Protein AF-D4C6Y0-F1 (afdb_monomer)

Radius of gyration: 12.08 Å; Cα contacts (8 Å, |Δi|>4): 35; chains: 1; bounding box: 34×22×23 Å

Secondary structure (DSSP, 8-state):
---SS-HHHHHHHHTT-SS---HHHHHHHHHHHT--HHHHH-SGGGSGGGS--

Nearest PDB structures (foldseek):
  3b7h-assembly1_A-2  TM=7.839E-01  e=3.800E-01  Lactiplantibacillus plantarum WCFS1
  5d4z-assembly3_F  TM=7.625E-01  e=5.088E+00  Salmonella phage SPC32H

Sequence (53 aa):
MKSGVPKSTIGNIINCSYDSVKLRIIHEMCQGLGIGIGTFFASPLFQEDNLEP

pLDDT: mean 89.02, std 8.53, range [50.19, 96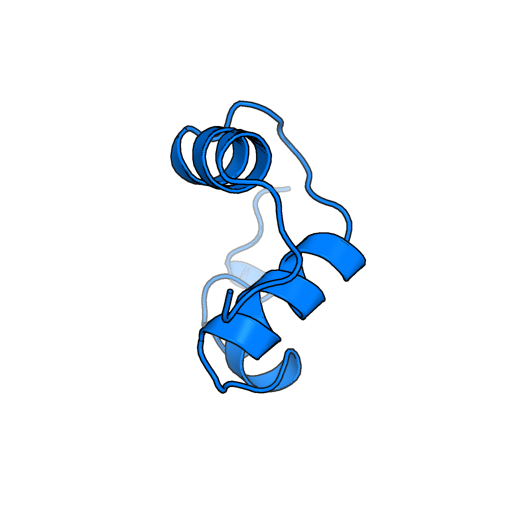.25]

Foldseek 3Di:
DQFPADPVRVVCVVVVVDVDDDLVNCQSVCSSVVHHSVVVCPDPCNDPVNDDD

Structure (mmCIF, N/CA/C/O backbone):
data_AF-D4C6Y0-F1
#
_entry.id   AF-D4C6Y0-F1
#
loop_
_atom_site.group_PDB
_atom_site.id
_atom_site.type_symbol
_atom_site.label_atom_id
_atom_site.label_alt_id
_atom_site.label_comp_id
_atom_site.label_asym_id
_atom_site.label_entity_id
_atom_site.label_seq_id
_atom_site.pdbx_PDB_ins_code
_atom_site.Cartn_x
_atom_site.Cartn_y
_atom_site.Cartn_z
_atom_site.occupancy
_atom_site.B_iso_or_equiv
_atom_site.auth_seq_id
_atom_site.auth_comp_id
_atom_site.auth_asym_id
_atom_site.auth_atom_id
_atom_site.pdbx_PDB_model_num
ATOM 1 N N . MET A 1 1 ? -18.801 -1.769 6.840 1.00 50.19 1 MET A N 1
ATOM 2 C CA . MET A 1 1 ? -17.666 -0.863 6.552 1.00 50.19 1 MET A CA 1
ATOM 3 C C . MET A 1 1 ? -16.713 -1.663 5.676 1.00 50.19 1 MET A C 1
ATOM 5 O O . MET A 1 1 ? -16.323 -2.729 6.121 1.00 50.19 1 MET A O 1
ATOM 9 N N . LYS A 1 2 ? -16.502 -1.311 4.396 1.00 64.75 2 LYS A N 1
ATOM 10 C CA . LYS A 1 2 ? -15.851 -2.255 3.458 1.00 64.75 2 LYS A CA 1
ATOM 11 C C . LYS A 1 2 ? -14.319 -2.304 3.583 1.00 64.75 2 LYS A C 1
ATOM 13 O O . LYS A 1 2 ? -13.745 -3.320 3.234 1.00 64.75 2 LYS A O 1
ATOM 18 N N . SER A 1 3 ? -13.678 -1.279 4.150 1.00 68.25 3 SER A N 1
ATOM 19 C CA . SER A 1 3 ? -12.255 -1.288 4.524 1.00 68.25 3 SER A CA 1
ATOM 20 C C . SER A 1 3 ? -12.102 -1.182 6.045 1.00 68.25 3 SER A C 1
ATOM 22 O O . SER A 1 3 ? -12.872 -0.460 6.683 1.00 68.25 3 SER A O 1
ATOM 24 N N . GLY A 1 4 ? -11.118 -1.894 6.608 1.00 78.88 4 GLY A N 1
ATOM 25 C CA . GLY A 1 4 ? -10.709 -1.792 8.017 1.00 78.88 4 GLY A CA 1
ATOM 26 C C . GLY A 1 4 ? -9.933 -0.511 8.353 1.00 78.88 4 GLY A C 1
ATOM 27 O O . GLY A 1 4 ? -9.616 -0.276 9.517 1.00 78.88 4 GLY A O 1
ATOM 28 N N . VAL A 1 5 ? -9.663 0.338 7.356 1.00 85.50 5 VAL A N 1
ATOM 29 C CA . VAL A 1 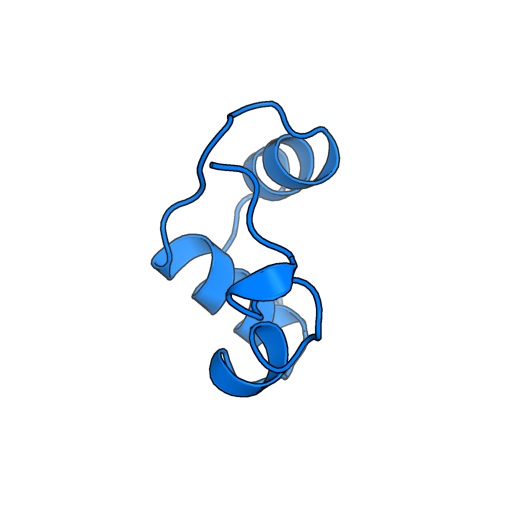5 ? -8.870 1.558 7.516 1.00 85.50 5 VAL A CA 1
ATOM 30 C C . VAL A 1 5 ? -9.739 2.721 8.025 1.00 85.50 5 VAL A C 1
ATOM 32 O O . VAL A 1 5 ? -10.797 3.001 7.448 1.00 85.50 5 VAL A O 1
ATOM 35 N N . PRO A 1 6 ? -9.314 3.448 9.078 1.00 87.88 6 PRO A N 1
ATOM 36 C CA . PRO A 1 6 ? -10.003 4.651 9.542 1.00 87.88 6 PRO A CA 1
ATOM 37 C C . PRO A 1 6 ? -10.113 5.732 8.455 1.00 87.88 6 PRO A C 1
ATOM 39 O O . PRO A 1 6 ? -9.190 5.937 7.667 1.00 87.88 6 PRO A O 1
ATOM 42 N N . LYS A 1 7 ? -11.208 6.509 8.457 1.00 87.69 7 LYS A N 1
ATOM 43 C CA . LYS A 1 7 ? -11.399 7.626 7.504 1.00 87.69 7 LYS A CA 1
ATOM 44 C C . LYS A 1 7 ? -10.272 8.662 7.565 1.00 87.69 7 LYS A C 1
ATOM 46 O O . LYS A 1 7 ? -9.874 9.181 6.530 1.00 87.69 7 LYS A O 1
ATOM 51 N N . SER A 1 8 ? -9.754 8.947 8.759 1.00 89.50 8 SER A N 1
ATOM 52 C CA . SER A 1 8 ? -8.612 9.847 8.951 1.00 89.50 8 SER A CA 1
ATOM 53 C C . SER A 1 8 ? -7.344 9.308 8.292 1.00 89.50 8 SER A C 1
ATOM 55 O O . SER A 1 8 ? -6.628 10.063 7.649 1.00 89.50 8 SER A O 1
ATOM 57 N N . THR A 1 9 ? -7.095 7.999 8.375 1.00 88.19 9 THR A N 1
ATOM 58 C CA . THR A 1 9 ? -5.958 7.353 7.709 1.00 88.19 9 THR A CA 1
ATOM 59 C C . THR A 1 9 ? -6.079 7.436 6.191 1.00 88.19 9 THR A C 1
ATOM 61 O O . THR A 1 9 ? -5.099 7.765 5.533 1.00 88.19 9 THR A O 1
ATOM 64 N N . ILE A 1 10 ? -7.276 7.225 5.634 1.00 89.25 10 ILE A N 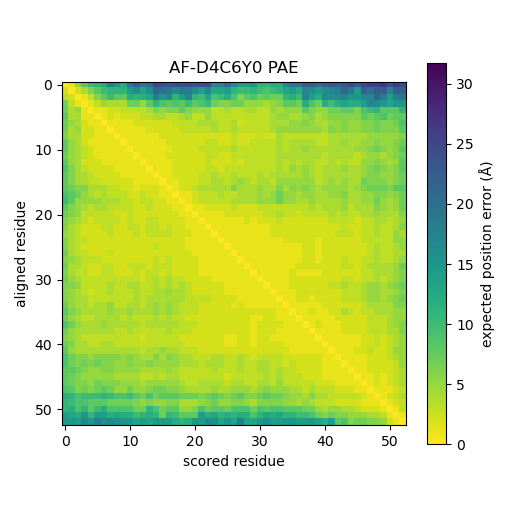1
ATOM 65 C CA . ILE A 1 10 ? -7.526 7.439 4.199 1.00 89.25 10 ILE A CA 1
ATOM 66 C C . ILE A 1 10 ? -7.257 8.903 3.824 1.00 89.25 10 ILE A C 1
ATOM 68 O O . ILE A 1 10 ? -6.584 9.163 2.832 1.00 89.25 10 ILE A O 1
ATOM 72 N N . GLY A 1 11 ? -7.731 9.854 4.636 1.00 91.94 11 GLY A N 1
ATOM 73 C CA . GLY A 1 11 ? -7.468 11.281 4.436 1.00 91.94 11 GLY A CA 1
ATOM 74 C C . GLY A 1 11 ? -5.975 11.614 4.431 1.00 91.94 11 GLY A C 1
ATOM 75 O O . GLY A 1 11 ? -5.518 12.336 3.552 1.00 91.94 11 GLY A O 1
ATOM 76 N N . ASN A 1 12 ? -5.204 11.034 5.351 1.00 91.50 12 ASN A N 1
ATOM 77 C CA . ASN A 1 12 ? -3.754 11.224 5.404 1.00 91.50 12 ASN A CA 1
ATOM 78 C C . ASN A 1 12 ? -3.050 10.670 4.156 1.00 91.50 12 ASN A C 1
ATOM 80 O O . ASN A 1 12 ? -2.095 11.276 3.685 1.00 91.50 12 ASN A O 1
ATOM 84 N N . ILE A 1 13 ? -3.522 9.542 3.614 1.00 90.38 13 ILE A N 1
ATOM 85 C CA . ILE A 1 13 ? -2.965 8.940 2.393 1.00 90.38 13 ILE A CA 1
ATOM 86 C C . ILE A 1 13 ? -3.279 9.808 1.171 1.00 90.38 13 ILE A C 1
ATOM 88 O O . ILE A 1 13 ? -2.382 10.097 0.391 1.00 90.38 13 ILE A O 1
ATOM 92 N N . ILE A 1 14 ? -4.529 10.258 1.019 1.00 90.38 14 ILE A N 1
ATOM 93 C CA . ILE A 1 14 ? -4.948 11.100 -0.117 1.00 90.38 14 ILE A CA 1
ATOM 94 C C . ILE A 1 14 ? -4.207 12.441 -0.121 1.00 90.38 14 ILE A C 1
ATOM 96 O O . ILE A 1 14 ? -3.838 12.937 -1.180 1.00 90.38 14 ILE A O 1
ATOM 100 N N . ASN A 1 15 ? -3.986 13.018 1.059 1.00 93.94 15 ASN A N 1
ATOM 101 C CA . ASN A 1 15 ? -3.299 14.299 1.204 1.00 93.94 15 ASN A CA 1
ATOM 102 C C . ASN A 1 15 ? -1.772 14.162 1.299 1.00 93.94 15 ASN A C 1
ATOM 104 O O . ASN A 1 15 ? -1.118 15.153 1.615 1.00 93.94 15 ASN A O 1
ATOM 108 N N . CYS A 1 16 ? -1.213 12.959 1.112 1.00 89.94 16 CYS A N 1
ATOM 109 C CA . CYS A 1 16 ? 0.218 12.679 1.277 1.00 89.94 16 CYS A CA 1
ATOM 110 C C . CYS A 1 16 ? 0.792 13.272 2.577 1.00 89.94 16 CYS A C 1
ATOM 112 O O . CYS A 1 16 ? 1.880 13.836 2.596 1.00 89.94 16 CYS A O 1
ATOM 114 N N . SER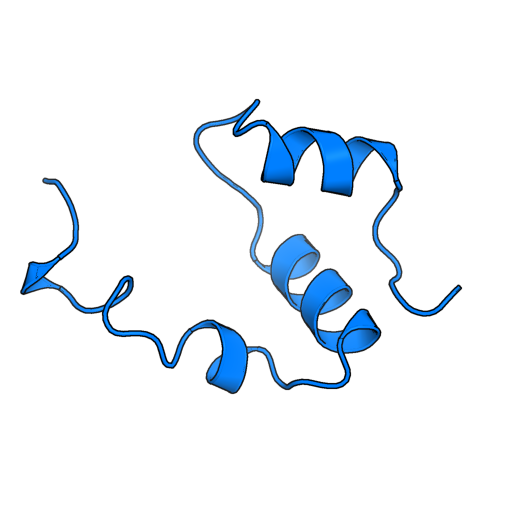 A 1 17 ? 0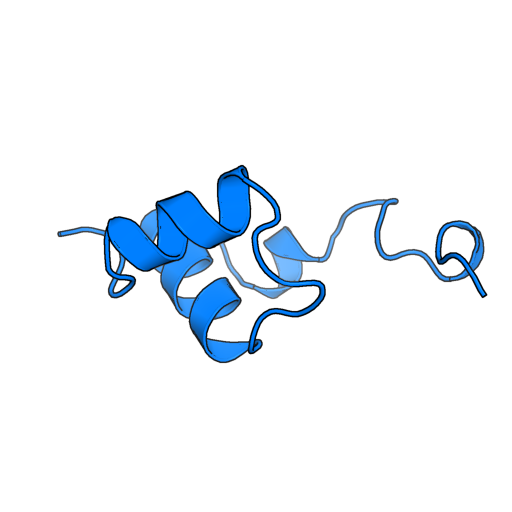.042 13.182 3.682 1.00 93.38 17 SER A N 1
ATOM 115 C CA . SER A 1 17 ? 0.419 13.805 4.961 1.00 93.38 17 SER A CA 1
ATOM 116 C C . SER A 1 17 ? 1.655 13.169 5.606 1.00 93.38 17 SER A C 1
ATOM 118 O O . SER A 1 17 ? 2.182 13.710 6.574 1.00 93.38 17 SER A O 1
ATOM 120 N N . TYR A 1 18 ? 2.088 12.015 5.094 1.00 90.38 18 TYR A N 1
ATOM 121 C CA . TYR A 1 18 ? 3.305 11.314 5.481 1.00 90.38 18 TYR A CA 1
ATOM 122 C C . TYR A 1 18 ? 3.985 10.753 4.233 1.00 90.38 18 TYR A C 1
ATOM 124 O O . TYR A 1 18 ? 3.300 10.271 3.331 1.00 90.38 18 TYR A O 1
ATOM 132 N N . ASP A 1 19 ? 5.316 10.708 4.251 1.00 89.19 19 ASP A N 1
ATOM 133 C CA . ASP A 1 19 ? 6.127 10.206 3.131 1.00 89.19 19 ASP A CA 1
ATOM 134 C C . ASP A 1 19 ? 6.030 8.685 2.947 1.00 89.19 19 ASP A C 1
ATOM 136 O O . ASP A 1 19 ? 6.407 8.142 1.913 1.00 89.19 19 ASP A O 1
ATOM 140 N N . SER A 1 20 ? 5.542 7.960 3.959 1.00 91.06 20 SER A N 1
ATOM 141 C CA . SER A 1 20 ? 5.434 6.504 3.908 1.00 91.06 20 SER A CA 1
ATOM 142 C C . SER A 1 20 ? 4.164 5.978 4.563 1.00 91.06 20 SER A C 1
ATOM 144 O O . SER A 1 20 ? 3.578 6.579 5.468 1.00 91.06 20 SER A O 1
ATOM 146 N N . VAL A 1 21 ? 3.746 4.798 4.106 1.00 92.38 21 VAL A N 1
ATOM 147 C CA . VAL A 1 21 ? 2.561 4.093 4.593 1.00 92.38 21 VAL A CA 1
ATOM 148 C C . VAL A 1 21 ? 2.923 2.634 4.840 1.00 92.38 21 VAL A C 1
ATOM 150 O O . VAL A 1 21 ? 3.605 1.993 4.044 1.00 92.38 21 VAL A O 1
ATOM 153 N N . LYS A 1 22 ? 2.445 2.070 5.953 1.00 93.44 22 LYS A N 1
ATOM 154 C CA . LYS A 1 22 ? 2.646 0.646 6.252 1.00 93.44 22 LYS A CA 1
ATOM 155 C C . LYS A 1 22 ? 1.892 -0.221 5.242 1.00 93.44 22 LYS A C 1
ATOM 157 O O . LYS A 1 22 ? 0.704 -0.002 5.009 1.00 93.44 22 LYS A O 1
ATOM 162 N N . LEU A 1 23 ? 2.522 -1.299 4.772 1.00 93.94 23 LEU A N 1
ATOM 163 C CA . LEU A 1 23 ? 1.925 -2.248 3.821 1.00 93.94 23 LEU A CA 1
ATOM 164 C C . LEU A 1 23 ? 0.567 -2.810 4.284 1.00 93.94 23 LEU A C 1
ATOM 166 O O . LEU A 1 23 ? -0.344 -2.988 3.482 1.00 93.94 23 LEU A O 1
ATOM 170 N N . ARG A 1 24 ? 0.393 -3.032 5.594 1.00 93.44 24 ARG A N 1
ATOM 171 C CA . ARG A 1 24 ? -0.884 -3.478 6.178 1.00 93.44 24 ARG A CA 1
ATOM 172 C C . ARG A 1 24 ? -2.040 -2.511 5.898 1.00 93.44 24 ARG A C 1
ATOM 174 O O . ARG A 1 24 ? -3.154 -2.961 5.663 1.00 93.44 24 ARG A O 1
ATOM 181 N N . ILE A 1 25 ? -1.784 -1.205 5.909 1.00 93.25 25 ILE A N 1
ATOM 182 C CA . ILE A 1 25 ? -2.815 -0.199 5.630 1.00 93.25 25 ILE A CA 1
ATOM 183 C C . ILE A 1 25 ? -3.218 -0.265 4.155 1.00 93.25 25 ILE A C 1
ATOM 185 O O . ILE A 1 25 ? -4.405 -0.278 3.844 1.00 93.25 25 ILE A O 1
ATOM 189 N N . ILE A 1 26 ? -2.242 -0.414 3.255 1.00 93.31 26 ILE A N 1
ATOM 190 C CA . ILE A 1 26 ? -2.488 -0.616 1.820 1.00 93.31 26 ILE A CA 1
ATOM 191 C C . ILE A 1 26 ? -3.314 -1.892 1.596 1.00 93.31 26 ILE A C 1
ATOM 193 O O . ILE A 1 26 ? -4.301 -1.874 0.864 1.00 93.31 26 ILE A O 1
ATOM 197 N N . HIS A 1 27 ? -2.980 -2.985 2.288 1.00 93.31 27 HIS A N 1
ATOM 198 C CA . HIS A 1 27 ? -3.743 -4.234 2.243 1.00 93.31 27 HIS A CA 1
ATOM 199 C C . HIS A 1 27 ? -5.212 -4.048 2.660 1.00 93.31 27 HIS A C 1
ATOM 201 O O . HIS A 1 27 ? -6.122 -4.475 1.950 1.00 93.31 27 HIS A O 1
ATOM 207 N N . GLU A 1 28 ? -5.462 -3.378 3.786 1.00 93.38 28 GLU A N 1
ATOM 208 C CA . GLU A 1 28 ? -6.818 -3.126 4.290 1.00 93.38 28 GLU A CA 1
ATOM 209 C C . GLU A 1 28 ? -7.614 -2.169 3.374 1.00 93.38 28 GLU A C 1
ATOM 211 O O . GLU A 1 28 ? -8.846 -2.256 3.300 1.00 93.38 28 GLU A O 1
ATOM 216 N N . MET A 1 29 ? -6.944 -1.278 2.631 1.00 92.38 29 MET A N 1
ATOM 217 C CA . MET A 1 29 ? -7.577 -0.485 1.56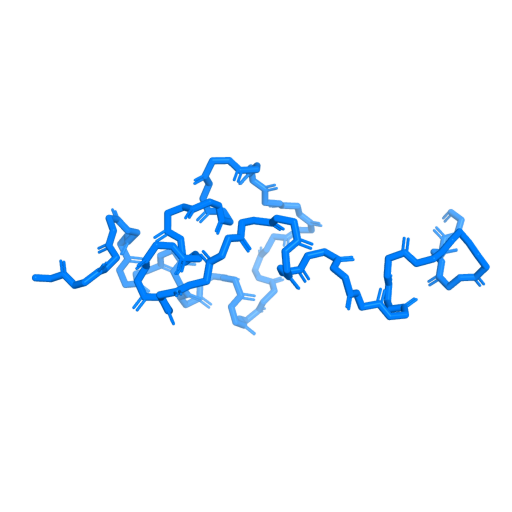7 1.00 92.38 29 MET A CA 1
ATOM 218 C C . MET A 1 29 ? -7.979 -1.367 0.383 1.00 92.38 29 MET A C 1
ATOM 220 O O . MET A 1 29 ? -9.123 -1.296 -0.067 1.00 92.38 29 MET A O 1
ATOM 224 N N . CYS A 1 30 ? -7.074 -2.234 -0.080 1.00 93.12 30 CYS A N 1
ATOM 225 C CA . CYS A 1 30 ? -7.322 -3.159 -1.189 1.00 93.12 30 CYS A CA 1
ATOM 226 C C . CYS A 1 30 ? -8.537 -4.057 -0.922 1.00 93.12 30 CYS A C 1
ATOM 228 O O . CYS A 1 30 ? -9.396 -4.203 -1.791 1.00 93.12 30 CYS A O 1
ATOM 230 N N . GLN A 1 31 ? -8.673 -4.566 0.308 1.00 91.50 31 GLN A N 1
ATOM 231 C CA . GLN A 1 31 ? -9.850 -5.331 0.736 1.00 91.50 31 GLN A CA 1
ATOM 232 C C . GLN A 1 31 ? -11.159 -4.550 0.549 1.00 91.50 31 GLN A C 1
ATOM 234 O O . GLN A 1 31 ? -12.146 -5.107 0.071 1.00 91.50 31 GLN A O 1
ATOM 239 N N . GLY A 1 32 ? -11.166 -3.251 0.866 1.00 89.62 32 GLY A N 1
ATOM 240 C CA . GLY A 1 32 ? -12.345 -2.406 0.663 1.00 89.62 32 GLY A CA 1
ATOM 241 C C . GLY A 1 32 ? -12.639 -2.060 -0.788 1.00 89.62 32 GLY A C 1
ATOM 242 O O . GLY A 1 32 ? -13.802 -1.831 -1.123 1.00 89.62 32 GLY A O 1
ATOM 243 N N . LEU A 1 33 ? -11.613 -2.069 -1.637 1.00 90.25 33 LEU A N 1
ATOM 244 C CA . LEU A 1 33 ? -11.724 -1.907 -3.086 1.00 90.25 33 LEU A CA 1
ATOM 245 C C . LEU A 1 33 ? -12.064 -3.223 -3.807 1.00 90.25 33 LEU A C 1
ATOM 247 O O . LEU A 1 33 ? -12.371 -3.201 -4.995 1.00 90.25 33 LEU A O 1
ATOM 251 N N . GLY A 1 34 ? -12.038 -4.360 -3.103 1.00 93.06 34 GLY A N 1
ATOM 252 C CA . GLY A 1 34 ? -12.290 -5.680 -3.682 1.00 93.06 34 GLY A CA 1
ATOM 253 C C . GLY A 1 34 ? -11.159 -6.185 -4.582 1.00 93.06 34 GLY A C 1
ATOM 254 O O . GLY A 1 34 ? -11.403 -7.036 -5.433 1.00 93.06 34 GLY A O 1
ATOM 255 N N . ILE A 1 35 ? -9.938 -5.669 -4.408 1.00 95.38 35 ILE A N 1
ATOM 256 C CA . ILE A 1 35 ? -8.755 -6.070 -5.181 1.00 95.38 35 ILE A CA 1
ATOM 257 C C . ILE A 1 35 ? -7.719 -6.751 -4.286 1.00 95.38 35 ILE A C 1
ATOM 259 O O . ILE A 1 35 ? -7.673 -6.536 -3.073 1.00 95.38 35 ILE A O 1
ATOM 263 N N . GLY A 1 36 ? -6.856 -7.564 -4.891 1.00 94.25 36 GLY A N 1
ATOM 264 C CA . GLY A 1 36 ? -5.676 -8.093 -4.215 1.00 94.25 36 GLY A CA 1
ATOM 265 C C . GLY A 1 36 ? -4.574 -7.039 -4.100 1.00 94.25 36 GLY A C 1
ATOM 266 O O . GLY A 1 36 ? -4.457 -6.153 -4.945 1.00 94.25 36 GLY A O 1
ATOM 267 N N . ILE A 1 37 ? -3.711 -7.166 -3.089 1.00 94.56 37 ILE A N 1
ATOM 268 C CA . ILE A 1 37 ? -2.573 -6.249 -2.915 1.00 94.56 37 ILE A CA 1
ATOM 269 C C . ILE A 1 37 ? -1.575 -6.316 -4.082 1.00 94.56 37 ILE A C 1
ATOM 271 O O . ILE A 1 37 ? -1.008 -5.301 -4.462 1.00 94.56 37 ILE A O 1
ATOM 275 N N . GLY A 1 38 ? -1.410 -7.483 -4.714 1.00 95.81 38 GLY A N 1
ATOM 276 C CA . GLY A 1 38 ? -0.594 -7.606 -5.925 1.00 95.81 38 GLY A CA 1
ATOM 277 C C . GLY A 1 38 ? -1.151 -6.781 -7.089 1.00 95.81 38 GLY A C 1
ATOM 278 O O . GLY A 1 38 ? -0.389 -6.141 -7.800 1.00 95.81 38 GLY A O 1
ATOM 279 N N . THR A 1 39 ? -2.479 -6.722 -7.238 1.00 96.25 39 THR A N 1
ATOM 280 C CA . THR A 1 39 ? -3.145 -5.881 -8.245 1.00 96.25 39 THR A CA 1
ATOM 281 C C . THR A 1 39 ? -2.916 -4.396 -7.979 1.00 96.25 39 THR A C 1
ATOM 283 O O . THR A 1 39 ? -2.752 -3.633 -8.921 1.00 96.25 39 THR A O 1
ATOM 286 N N . PHE A 1 40 ? -2.866 -3.985 -6.710 1.00 93.69 40 PHE A N 1
ATOM 287 C CA . PHE A 1 40 ? -2.559 -2.603 -6.341 1.00 93.69 40 PHE A CA 1
ATOM 288 C C . PHE A 1 40 ? -1.150 -2.183 -6.782 1.00 93.69 40 PHE A C 1
ATOM 290 O O . PHE A 1 40 ? -0.982 -1.102 -7.338 1.00 93.69 40 PHE A O 1
ATOM 297 N N . PHE A 1 41 ? -0.152 -3.050 -6.582 1.00 94.56 41 PHE A N 1
ATOM 298 C CA . PHE A 1 41 ? 1.232 -2.783 -6.991 1.00 94.56 41 PHE A CA 1
ATOM 299 C C . PHE A 1 41 ? 1.528 -3.107 -8.464 1.00 94.56 41 PHE A C 1
ATOM 301 O O . PHE A 1 41 ? 2.615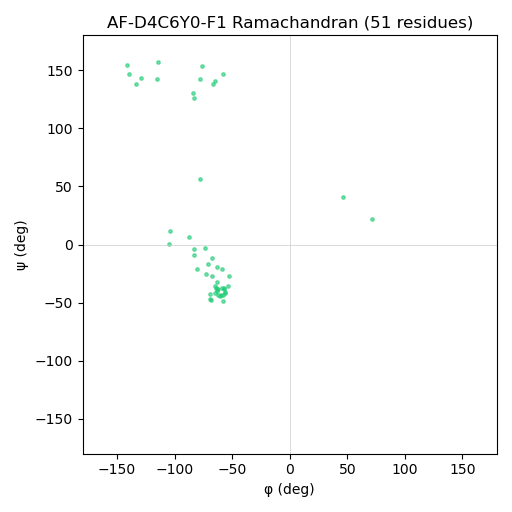 -2.806 -8.949 1.00 94.56 41 PHE A O 1
ATOM 308 N N . ALA A 1 42 ? 0.569 -3.664 -9.208 1.00 95.38 42 ALA A N 1
ATOM 309 C CA . ALA A 1 42 ? 0.680 -3.907 -10.647 1.00 95.38 42 ALA A CA 1
ATOM 310 C C . ALA A 1 42 ? 0.466 -2.609 -11.455 1.00 95.38 42 ALA A C 1
ATOM 312 O O . ALA A 1 42 ? -0.417 -2.523 -12.307 1.00 95.38 42 ALA A O 1
ATOM 313 N N . SER A 1 43 ? 1.268 -1.586 -11.159 1.00 93.31 43 SER A N 1
ATOM 314 C CA . SER A 1 43 ? 1.246 -0.270 -11.800 1.00 93.31 43 SER A CA 1
ATOM 315 C C . SER A 1 43 ? 2.658 0.116 -12.249 1.00 93.31 43 SER A C 1
ATOM 317 O O . SER A 1 43 ? 3.607 -0.154 -11.509 1.00 93.31 43 SER A O 1
ATOM 319 N N . PRO A 1 44 ? 2.819 0.800 -13.401 1.00 93.31 44 PRO A N 1
ATOM 320 C CA . PRO A 1 44 ? 4.108 1.344 -13.829 1.00 93.31 44 PRO A CA 1
ATOM 321 C C . PRO A 1 44 ? 4.788 2.217 -12.767 1.00 93.31 44 PRO A C 1
ATOM 323 O O . PRO A 1 44 ? 6.009 2.258 -12.707 1.00 93.31 44 PRO A O 1
ATOM 326 N N . LEU A 1 45 ? 4.014 2.848 -11.877 1.00 90.62 45 LEU A N 1
ATOM 327 C CA . LEU A 1 45 ? 4.533 3.667 -10.773 1.00 90.62 45 LEU 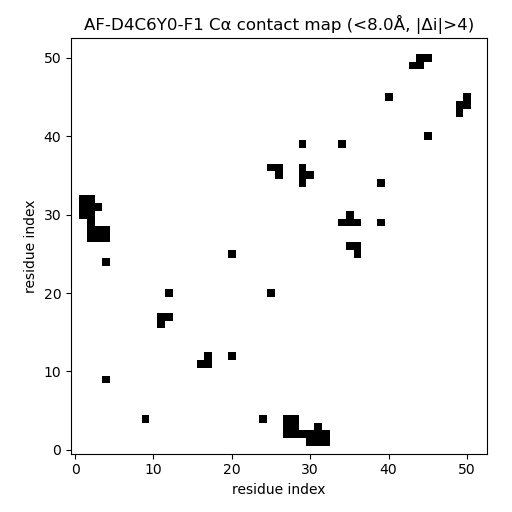A CA 1
ATOM 328 C C . LEU A 1 45 ? 5.456 2.906 -9.809 1.00 90.62 45 LEU A C 1
ATOM 330 O O . LEU A 1 45 ? 6.224 3.534 -9.094 1.00 90.62 45 LEU A O 1
ATOM 334 N N . PHE A 1 46 ? 5.371 1.574 -9.768 1.00 91.44 46 PHE A N 1
ATOM 335 C CA . PHE A 1 46 ? 6.212 0.732 -8.913 1.00 91.44 46 PHE A CA 1
ATOM 336 C C . PHE A 1 46 ? 7.335 0.024 -9.685 1.00 91.44 46 PHE A C 1
ATOM 338 O O . PHE A 1 46 ? 7.954 -0.898 -9.156 1.00 91.44 46 PHE A O 1
ATOM 345 N N . GLN A 1 47 ? 7.584 0.410 -10.939 1.00 92.56 47 GLN A N 1
ATOM 346 C CA . GLN A 1 47 ? 8.749 -0.051 -11.695 1.00 92.56 47 GLN A CA 1
ATOM 347 C C . GLN A 1 47 ? 9.997 0.709 -11.247 1.00 92.56 47 GLN A C 1
ATOM 349 O O . GLN A 1 47 ? 9.924 1.905 -10.990 1.00 92.56 47 GLN A O 1
ATOM 354 N N . GLU A 1 48 ? 11.132 0.013 -11.191 1.00 89.62 48 GLU A N 1
ATOM 355 C CA . GLU A 1 48 ? 12.405 0.539 -10.679 1.00 89.62 48 GLU A CA 1
ATOM 356 C C . GLU A 1 48 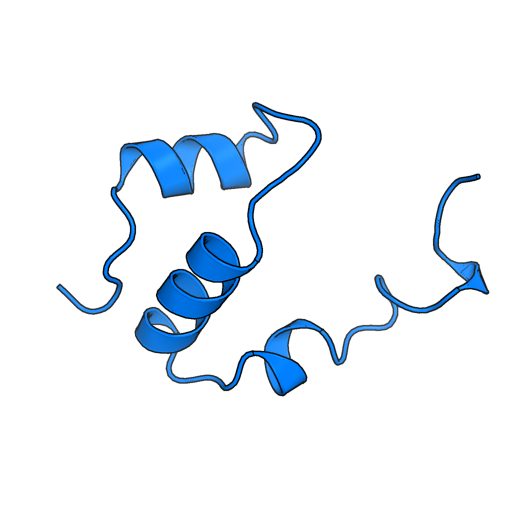? 12.859 1.806 -11.419 1.00 89.62 48 GLU A C 1
ATOM 358 O O . GLU A 1 48 ? 13.269 2.768 -10.781 1.00 89.62 48 GLU A O 1
ATOM 363 N N . ASP A 1 49 ? 12.642 1.859 -12.736 1.00 92.12 49 ASP A N 1
ATOM 364 C CA . ASP A 1 49 ? 12.943 3.025 -13.581 1.00 92.12 49 ASP A CA 1
ATOM 365 C C . ASP A 1 49 ? 12.131 4.289 -13.221 1.00 92.12 49 ASP A C 1
ATOM 367 O O . ASP A 1 49 ? 12.505 5.391 -13.617 1.00 92.12 49 ASP A O 1
ATOM 371 N N . ASN A 1 50 ? 11.012 4.140 -12.500 1.00 88.19 50 ASN A N 1
ATOM 372 C CA . ASN A 1 50 ? 10.119 5.232 -12.094 1.00 88.19 50 ASN A CA 1
ATOM 373 C C . ASN A 1 50 ? 10.257 5.608 -10.608 1.00 88.19 50 ASN A C 1
ATOM 375 O O . ASN A 1 50 ? 9.528 6.483 -10.138 1.00 88.19 50 ASN A O 1
ATOM 379 N N . LEU A 1 51 ? 11.144 4.948 -9.857 1.00 82.69 51 LEU A N 1
ATOM 380 C CA . LEU A 1 51 ? 11.407 5.295 -8.463 1.00 82.69 51 LEU A CA 1
ATOM 381 C C . LEU A 1 51 ? 12.415 6.447 -8.414 1.00 82.69 51 LEU A C 1
ATOM 383 O O . LEU A 1 51 ? 13.494 6.359 -8.999 1.00 82.69 51 LEU A O 1
ATOM 387 N N . GLU A 1 52 ? 12.066 7.536 -7.723 1.00 75.00 52 GLU A N 1
ATOM 388 C CA . GLU A 1 52 ? 13.049 8.583 -7.436 1.00 75.00 52 GLU A CA 1
ATOM 389 C C . GLU A 1 52 ? 14.157 8.025 -6.515 1.00 75.00 52 GLU A C 1
ATOM 391 O O . GLU A 1 52 ? 13.848 7.212 -5.636 1.00 75.00 52 GLU A O 1
ATOM 396 N N . PRO A 1 53 ? 15.431 8.403 -6.743 1.00 70.56 53 PRO A N 1
ATOM 397 C CA . PRO A 1 53 ? 16.576 7.907 -5.977 1.00 70.56 53 PRO A CA 1
ATOM 398 C C . PRO A 1 53 ? 16.584 8.334 -4.502 1.00 70.56 53 PRO A C 1
ATOM 400 O O . PRO A 1 53 ? 16.039 9.412 -4.172 1.00 70.56 53 PRO A O 1
#

Mean predicted aligned error: 4.3 Å

Solvent-accessible surface area (backbone atoms only — not comparable to full-atom values): 3380 Å² total; per-residue (Å²): 126,68,38,86,60,53,72,66,58,54,50,35,60,77,66,58,72,53,100,72,77,61,68,67,58,55,42,30,45,23,55,41,72,75,45,54,58,68,63,69,59,70,42,75,77,71,35,77,94,59,53,84,133